Protein AF-A0A2H1WDY4-F1 (afdb_monomer_lite)

InterPro domains:
  IPR002229 Blood group Rhesus C/E/D polypeptide [PR00342] (24-37)
  IPR002229 Blood group Rhesus C/E/D polypeptide [PR00342] (47-65)
  IPR002229 Blood group Rhesus C/E/D polypeptide [PR00342] (84-100)
  IPR024041 Ammonium transporter AmtB-like domain [PF00909] (1-148)
  IPR029020 Ammonium/urea transporter [G3DSA:1.10.3430.10] (1-149)

Secondary structure (DSSP, 8-state):
-HHHHHHHHHSSSTTPPPHHHHHHHTTHHHHHHGGGTTS---HHHHHHHHHHHHHHHHHIIIIIHHHHHHTT---TT-HIIIIIHHHHHHHHHHHHHHHH--HHHHGGGHHHHTHHHHHH---HHHHHHHHHHHHHHHHHHHHHHHHH-

Organism: Spodoptera frugiperda (NCBI:txid7108)

Foldseek 3Di:
DLLQVVQCPQPPDHNDHDVLSVVQLQQQLVLLCVLPVPPPDDPVRSVVSSNVSSVQLNCCVRPVQVVCVVVVRHDPSSCCSRHVPSNLNNLLVNLVSLLPDDCVSQPPCCCVSPVCCVVVVDHSNNVSVVSVVVSVVVVCVCVVVVVVD

Sequence (149 aa):
VTTFVLSAMVSHKPGKLDMVHIQNSTLAGGVGVGAVANLFIGPGVAIAIGIGAGVISVLGYRFVTPLLEKIGIQDTCGVHNLHGAPGVYSGLLSALFAAIATVDTYGSEYSNIFSAGAADGRSSSMQAVYQLVALVTTLVLSFGTGFIS

pLDDT: mean 92.34, std 5.51, range [73.56, 98.06]

Radius of gyration: 17.77 Å; chains: 1; bounding box: 43×38×48 Å

Structure (mmCIF, N/CA/C/O backbone):
data_AF-A0A2H1WDY4-F1
#
_entry.id   AF-A0A2H1WDY4-F1
#
loop_
_atom_site.group_PDB
_atom_site.id
_atom_site.type_symbol
_atom_site.label_atom_id
_atom_site.label_alt_id
_atom_site.label_comp_id
_atom_site.label_asym_id
_atom_site.label_entity_id
_atom_site.label_seq_id
_atom_site.pdbx_PDB_ins_code
_atom_site.Cartn_x
_atom_site.Cartn_y
_atom_site.Cartn_z
_atom_site.occupancy
_atom_site.B_iso_or_equiv
_atom_site.auth_seq_id
_atom_site.auth_comp_id
_atom_site.auth_asym_id
_atom_site.auth_atom_id
_atom_site.pdbx_PDB_model_num
ATOM 1 N N . VAL A 1 1 ? 2.365 8.692 11.332 1.00 90.31 1 VAL A N 1
ATOM 2 C CA . VAL A 1 1 ? 1.643 9.956 11.638 1.00 90.31 1 VAL A CA 1
ATOM 3 C C . VAL A 1 1 ? 0.183 9.885 11.214 1.00 90.31 1 VAL A C 1
ATOM 5 O O . VAL A 1 1 ? -0.670 9.969 12.085 1.00 90.31 1 VAL A O 1
ATOM 8 N N . THR A 1 2 ? -0.114 9.650 9.931 1.00 94.88 2 THR A N 1
ATOM 9 C CA . THR A 1 2 ? -1.488 9.550 9.396 1.00 94.88 2 THR A CA 1
ATOM 10 C C . THR A 1 2 ? -2.400 8.656 10.226 1.00 94.88 2 THR A C 1
ATOM 12 O O . THR A 1 2 ? -3.469 9.086 10.643 1.00 94.88 2 THR A O 1
ATOM 15 N N . THR A 1 3 ? -1.928 7.458 10.568 1.00 96.19 3 THR A N 1
ATOM 16 C CA . THR A 1 3 ? -2.651 6.508 11.417 1.00 96.19 3 THR A CA 1
ATOM 17 C C . THR A 1 3 ? -3.058 7.085 12.770 1.00 96.19 3 THR A C 1
ATOM 19 O O . THR A 1 3 ? -4.175 6.862 13.217 1.00 96.19 3 THR A O 1
ATOM 22 N N . PHE A 1 4 ? -2.181 7.853 13.418 1.00 96.12 4 PHE A N 1
ATOM 23 C CA . PHE A 1 4 ? -2.460 8.453 14.725 1.00 96.12 4 PHE A CA 1
ATOM 24 C C . PHE A 1 4 ? -3.508 9.558 14.622 1.00 96.12 4 PHE A C 1
ATOM 26 O O . PHE A 1 4 ? -4.450 9.580 15.409 1.00 96.12 4 PHE A O 1
ATOM 33 N N . VAL A 1 5 ? -3.368 10.436 13.624 1.00 96.25 5 VAL A N 1
ATOM 34 C CA . VAL A 1 5 ? -4.319 11.528 13.378 1.00 96.25 5 VAL A CA 1
ATOM 35 C C . VAL A 1 5 ? -5.703 10.962 13.070 1.00 96.25 5 VAL A C 1
ATOM 37 O O . VAL A 1 5 ? -6.674 11.311 13.735 1.00 96.25 5 VAL A O 1
ATOM 40 N N . LEU A 1 6 ? -5.790 10.024 12.124 1.00 95.75 6 LEU A N 1
ATOM 41 C CA . LEU A 1 6 ? -7.063 9.409 11.759 1.00 95.75 6 LEU A CA 1
ATOM 42 C C . LEU A 1 6 ? -7.652 8.597 12.906 1.00 95.75 6 LEU A C 1
ATOM 44 O O . LEU A 1 6 ? -8.848 8.693 13.145 1.00 95.75 6 LEU A O 1
ATOM 48 N N . SER A 1 7 ? -6.833 7.858 13.659 1.00 95.44 7 SER A N 1
ATOM 49 C CA . SER A 1 7 ? -7.312 7.129 14.832 1.00 95.44 7 SER A CA 1
ATOM 50 C C . SER A 1 7 ? -7.957 8.074 15.849 1.00 95.44 7 SER A C 1
ATOM 52 O O . SER A 1 7 ? -9.069 7.806 16.285 1.00 95.44 7 SER A O 1
ATOM 54 N N . ALA A 1 8 ? -7.347 9.226 16.148 1.00 94.75 8 ALA A N 1
ATOM 55 C CA . ALA A 1 8 ? -7.950 10.224 17.037 1.00 94.75 8 ALA A CA 1
ATOM 56 C C . ALA A 1 8 ? -9.267 10.815 16.491 1.00 94.75 8 ALA A C 1
ATOM 58 O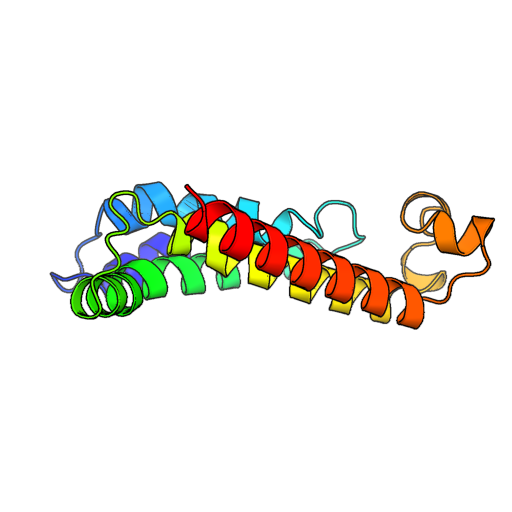 O . ALA A 1 8 ? -10.166 11.135 17.273 1.00 94.75 8 ALA A O 1
ATOM 59 N N . MET A 1 9 ? -9.380 10.963 15.166 1.00 94.19 9 MET A N 1
ATOM 60 C CA . MET A 1 9 ? -10.562 11.523 14.500 1.00 94.19 9 MET A CA 1
ATOM 61 C C . MET A 1 9 ? -11.728 10.535 14.400 1.00 94.19 9 MET A C 1
ATOM 63 O O . MET A 1 9 ? -12.877 10.943 14.547 1.00 94.19 9 MET A O 1
ATOM 67 N N . VAL A 1 10 ? -11.450 9.259 14.115 1.00 94.31 10 VAL A N 1
ATOM 68 C CA . VAL A 1 10 ? -12.479 8.268 13.758 1.00 94.31 10 VAL A CA 1
ATOM 69 C C . VAL A 1 10 ? -12.665 7.156 14.787 1.00 94.31 10 VAL A C 1
ATOM 71 O O . VAL A 1 10 ? -13.481 6.265 14.557 1.00 94.31 10 VAL A O 1
ATOM 74 N N . SER A 1 11 ? -11.939 7.160 15.908 1.00 90.88 11 SER A N 1
ATOM 75 C CA . SER A 1 11 ? -12.101 6.132 16.940 1.00 90.88 11 SER A CA 1
ATOM 76 C C . SER A 1 11 ? -13.509 6.113 17.542 1.00 90.88 11 SER A C 1
ATOM 78 O O . SER A 1 11 ? -14.290 7.062 17.459 1.00 90.88 11 SER A O 1
ATOM 80 N N . HIS A 1 12 ? -13.830 5.008 18.219 1.00 86.94 12 HIS A N 1
ATOM 81 C CA . HIS A 1 12 ? -15.087 4.863 18.959 1.00 86.94 12 HIS A CA 1
ATOM 82 C C . HIS A 1 12 ? -15.271 5.917 20.063 1.00 86.94 12 HIS A C 1
ATOM 84 O O . HIS A 1 12 ? -16.401 6.181 20.469 1.00 86.94 12 HIS A O 1
ATOM 90 N N . LYS A 1 13 ? -14.177 6.497 20.571 1.00 86.69 13 LYS A N 1
ATOM 91 C CA . LYS A 1 13 ? -14.182 7.516 21.624 1.00 86.69 13 LYS A CA 1
ATOM 92 C C . LYS A 1 13 ? -13.481 8.766 21.086 1.00 86.69 13 LYS A C 1
ATOM 94 O O . LYS A 1 13 ? -12.252 8.766 21.070 1.00 86.69 13 LYS A O 1
ATOM 99 N N . PRO A 1 14 ? -14.226 9.814 20.686 1.00 82.00 14 PRO A N 1
ATOM 100 C CA . PRO A 1 14 ? -13.660 10.996 20.041 1.00 82.00 14 PRO A CA 1
ATOM 101 C C . PRO A 1 14 ? -12.427 11.538 20.773 1.00 82.00 14 PRO A C 1
ATOM 103 O O . PRO A 1 14 ? -12.438 11.683 21.998 1.00 82.00 14 PRO A O 1
ATOM 106 N N . GLY A 1 15 ? -11.352 11.800 20.028 1.00 84.62 15 GLY A N 1
ATOM 107 C CA . GLY A 1 15 ? -10.098 12.325 20.571 1.00 84.62 15 GLY A CA 1
ATOM 108 C C . GLY A 1 15 ? -9.215 11.297 21.288 1.00 84.62 15 GLY A C 1
ATOM 109 O O . GLY A 1 15 ? -8.124 11.652 21.731 1.00 84.62 15 GLY A O 1
ATOM 110 N N . LYS A 1 16 ? -9.632 10.027 21.395 1.00 92.19 16 LYS A N 1
ATOM 111 C CA . LYS A 1 16 ? -8.782 8.939 21.903 1.00 92.19 16 LYS A CA 1
ATOM 112 C C . LYS A 1 16 ? -8.204 8.121 20.760 1.00 92.19 16 LYS A C 1
ATOM 114 O O . LYS A 1 16 ? -8.859 7.904 19.745 1.00 92.19 16 LYS A O 1
ATOM 119 N N . LEU A 1 17 ? -6.988 7.629 20.957 1.00 94.19 17 LEU A N 1
ATOM 120 C CA . LEU A 1 17 ? -6.363 6.693 20.032 1.00 94.19 17 LEU A CA 1
ATOM 121 C C . LEU A 1 17 ? -6.918 5.287 20.260 1.00 94.19 17 LEU A C 1
ATOM 123 O O . LEU A 1 17 ? -6.994 4.817 21.395 1.00 94.19 17 LEU A O 1
ATOM 127 N N . ASP A 1 18 ? -7.274 4.621 19.170 1.00 94.38 18 ASP A N 1
ATOM 128 C CA . ASP A 1 18 ? -7.567 3.193 19.144 1.00 94.38 18 ASP A CA 1
ATOM 129 C C . ASP A 1 18 ? -6.279 2.403 18.888 1.00 94.38 18 ASP A C 1
ATOM 131 O O . ASP A 1 18 ? -5.603 2.609 17.873 1.00 94.38 18 ASP A O 1
ATOM 135 N N . MET A 1 19 ? -5.931 1.501 19.807 1.00 95.06 19 MET A N 1
ATOM 136 C CA . MET A 1 19 ? -4.699 0.720 19.715 1.00 95.06 19 MET A CA 1
ATOM 137 C C . MET A 1 19 ? -4.711 -0.280 18.559 1.00 95.06 19 MET A C 1
ATOM 139 O O . MET A 1 19 ? -3.639 -0.568 18.034 1.00 95.06 19 MET A O 1
ATOM 143 N N . VAL A 1 20 ? -5.878 -0.742 18.097 1.00 93.69 20 VAL A N 1
ATOM 144 C CA . VAL A 1 20 ? -5.967 -1.606 16.909 1.00 93.69 20 VAL A CA 1
ATOM 145 C C . VAL A 1 20 ? -5.524 -0.833 15.670 1.00 93.69 20 VAL A C 1
ATOM 147 O O . VAL A 1 20 ? -4.741 -1.342 14.865 1.00 93.69 20 VAL A O 1
ATOM 150 N N . HIS A 1 21 ? -5.939 0.433 15.550 1.00 94.69 21 HIS A N 1
ATOM 151 C CA . HIS A 1 21 ? -5.468 1.304 14.476 1.00 94.69 21 HIS A CA 1
ATOM 152 C C . HIS A 1 21 ? -3.959 1.535 14.583 1.00 94.69 21 HIS A C 1
ATOM 154 O O . HIS A 1 21 ? -3.255 1.401 13.586 1.00 94.69 21 HIS A O 1
ATOM 160 N N . ILE A 1 22 ? -3.448 1.866 15.775 1.00 96.00 22 ILE A N 1
ATOM 161 C CA . ILE A 1 22 ? -2.026 2.193 15.951 1.00 96.00 22 ILE A CA 1
ATOM 162 C C . ILE A 1 22 ? -1.123 0.987 15.681 1.00 96.00 22 ILE A C 1
ATOM 164 O O . ILE A 1 22 ? -0.128 1.133 14.977 1.00 96.00 22 ILE A O 1
ATOM 168 N N . GLN A 1 23 ? -1.451 -0.190 16.211 1.00 95.31 23 GLN A N 1
ATOM 169 C CA . GLN A 1 23 ? -0.591 -1.370 16.089 1.00 95.31 23 GLN A CA 1
ATOM 170 C C . GLN A 1 23 ? -0.559 -1.914 14.661 1.00 95.31 23 GLN A C 1
ATOM 172 O O . GLN A 1 23 ? 0.502 -2.300 14.183 1.00 95.31 23 GLN A O 1
ATOM 177 N N . ASN A 1 24 ? -1.696 -1.888 13.962 1.00 94.75 24 ASN A N 1
ATOM 178 C CA . ASN A 1 24 ? -1.791 -2.482 12.633 1.00 94.75 24 ASN A CA 1
ATOM 179 C C . ASN A 1 24 ? -1.601 -1.444 11.529 1.00 94.75 24 ASN A C 1
ATOM 181 O O . ASN A 1 24 ? -0.708 -1.553 10.696 1.00 94.75 24 ASN A O 1
ATOM 185 N N . SER A 1 25 ? -2.386 -0.367 11.534 1.00 96.06 25 SER A N 1
ATOM 186 C CA . SER A 1 25 ? -2.429 0.563 10.397 1.00 96.06 25 SER A CA 1
ATOM 187 C C . SER A 1 25 ? -1.173 1.429 10.262 1.00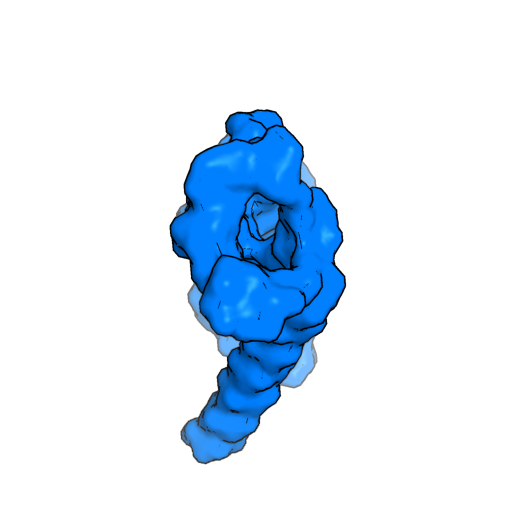 96.06 25 SER A C 1
ATOM 189 O O . SER A 1 25 ? -1.037 2.155 9.282 1.00 96.06 25 SER A O 1
ATOM 191 N N . THR A 1 26 ? -0.251 1.403 11.229 1.00 96.19 26 THR A N 1
ATOM 192 C CA . THR A 1 26 ? 1.080 2.011 11.065 1.00 96.19 26 THR A CA 1
ATOM 193 C C . THR A 1 26 ? 1.977 1.194 10.134 1.00 96.19 26 THR A C 1
ATOM 195 O O . THR A 1 26 ? 2.829 1.775 9.466 1.00 96.19 26 THR A O 1
ATOM 198 N N . LEU A 1 27 ? 1.744 -0.117 10.027 1.00 95.56 27 LEU A N 1
ATOM 199 C CA . LEU A 1 27 ? 2.483 -1.039 9.161 1.00 95.56 27 LEU A CA 1
ATOM 200 C C . LEU A 1 27 ? 1.951 -1.044 7.717 1.00 95.56 27 LEU A C 1
ATOM 202 O O . LEU A 1 27 ? 2.693 -1.361 6.787 1.00 95.56 27 LEU A O 1
ATOM 206 N N . ALA A 1 28 ? 0.699 -0.620 7.506 1.00 96.06 28 ALA A N 1
ATOM 207 C CA . ALA A 1 28 ? 0.057 -0.567 6.189 1.00 96.06 28 ALA A CA 1
ATOM 208 C C . ALA A 1 28 ? 0.835 0.276 5.163 1.00 96.06 28 ALA A C 1
ATOM 210 O O . ALA A 1 28 ? 0.799 -0.023 3.973 1.00 96.06 28 ALA A O 1
ATOM 211 N N . GLY A 1 29 ? 1.586 1.293 5.605 1.00 94.88 29 GLY A N 1
ATOM 212 C CA . GLY A 1 29 ? 2.460 2.069 4.721 1.00 94.88 29 GLY A CA 1
ATOM 213 C C . GLY A 1 29 ? 3.527 1.211 4.034 1.00 94.88 29 GLY A C 1
ATOM 214 O O . GLY A 1 29 ? 3.763 1.383 2.842 1.00 94.88 29 GLY A O 1
ATOM 215 N N . GLY A 1 30 ? 4.108 0.246 4.758 1.00 94.88 30 GLY A N 1
ATOM 216 C CA . GLY A 1 30 ? 5.068 -0.717 4.211 1.00 94.88 30 GLY A CA 1
ATOM 217 C C . GLY A 1 30 ? 4.431 -1.650 3.180 1.00 94.88 30 GLY A C 1
ATOM 218 O O . GLY A 1 30 ? 5.002 -1.873 2.116 1.00 94.88 30 GLY A O 1
ATOM 219 N N . VAL A 1 31 ? 3.209 -2.120 3.450 1.00 96.62 31 VAL A N 1
ATOM 220 C CA . VAL A 1 31 ? 2.428 -2.915 2.486 1.00 96.62 31 VAL A CA 1
ATOM 221 C C . VAL A 1 31 ? 2.117 -2.090 1.231 1.00 96.62 31 VAL A C 1
ATOM 223 O O . VAL A 1 31 ? 2.303 -2.569 0.117 1.00 96.62 31 VAL A O 1
ATOM 226 N N . GLY A 1 32 ? 1.721 -0.825 1.402 1.00 95.31 32 GLY A N 1
ATOM 227 C CA . GLY A 1 32 ? 1.391 0.087 0.307 1.00 95.31 32 GLY A CA 1
ATOM 228 C C . GLY A 1 32 ? 2.556 0.366 -0.645 1.00 95.31 32 GLY A C 1
ATOM 229 O O . GLY A 1 32 ? 2.344 0.461 -1.853 1.00 95.31 32 GLY A O 1
ATOM 230 N N . VAL A 1 33 ? 3.792 0.446 -0.144 1.00 95.12 33 VAL A N 1
ATOM 231 C CA . VAL A 1 33 ? 4.981 0.632 -0.998 1.00 95.12 33 VAL A CA 1
ATOM 232 C C . VAL A 1 33 ? 5.559 -0.680 -1.536 1.00 95.12 33 VAL A C 1
ATOM 234 O O . VAL A 1 33 ? 6.423 -0.635 -2.404 1.00 95.12 33 VAL A O 1
ATOM 237 N N . GLY A 1 34 ? 5.090 -1.843 -1.076 1.00 94.44 34 GLY A N 1
ATOM 238 C CA . GLY A 1 34 ? 5.719 -3.139 -1.353 1.00 94.44 34 GLY A CA 1
ATOM 239 C C . GLY A 1 34 ? 5.939 -3.439 -2.840 1.00 94.44 34 GLY A C 1
ATOM 240 O O . GLY A 1 34 ? 7.056 -3.759 -3.239 1.00 94.44 34 GLY A O 1
ATOM 241 N N . ALA A 1 35 ? 4.913 -3.270 -3.682 1.00 93.19 35 ALA A N 1
ATOM 242 C CA . ALA A 1 35 ? 4.997 -3.569 -5.117 1.00 93.19 35 ALA A CA 1
ATOM 243 C C . ALA A 1 35 ? 5.701 -2.478 -5.949 1.00 93.19 35 ALA A C 1
ATOM 245 O O . ALA A 1 35 ? 5.920 -2.656 -7.149 1.00 93.19 35 ALA A O 1
ATOM 246 N N . VAL A 1 36 ? 6.023 -1.339 -5.330 1.00 92.25 36 VAL A N 1
ATOM 247 C CA . VAL A 1 36 ? 6.605 -0.160 -5.990 1.00 92.25 36 VAL A CA 1
ATOM 248 C C . VAL A 1 36 ? 7.947 0.257 -5.388 1.00 92.25 36 VAL A C 1
ATOM 250 O O . VAL A 1 36 ? 8.549 1.211 -5.860 1.00 92.25 36 VAL A O 1
ATOM 253 N N . ALA A 1 37 ? 8.440 -0.453 -4.371 1.00 89.25 37 ALA A N 1
ATOM 254 C CA . ALA A 1 37 ? 9.643 -0.082 -3.628 1.00 89.25 37 ALA A CA 1
ATOM 255 C C . ALA A 1 37 ? 10.913 -0.077 -4.493 1.00 89.25 37 ALA A C 1
ATOM 257 O O . ALA A 1 37 ? 11.824 0.698 -4.227 1.00 89.25 37 ALA A O 1
ATOM 258 N N . ASN A 1 38 ? 10.960 -0.928 -5.524 1.00 84.50 38 ASN A N 1
ATOM 259 C CA . ASN A 1 38 ? 12.064 -0.983 -6.487 1.00 84.50 38 ASN A CA 1
ATOM 260 C C . ASN A 1 38 ? 11.807 -0.136 -7.748 1.00 84.50 38 ASN A C 1
ATOM 262 O O . ASN A 1 38 ? 12.613 -0.135 -8.672 1.00 84.50 38 ASN A O 1
ATOM 266 N N . LEU A 1 39 ? 10.661 0.546 -7.825 1.00 85.31 39 LEU A N 1
ATOM 267 C CA . LEU A 1 39 ? 10.388 1.506 -8.889 1.00 85.31 39 LEU A CA 1
ATOM 268 C C . LEU A 1 39 ? 10.993 2.851 -8.491 1.00 85.31 39 LEU A C 1
ATOM 270 O O . LEU A 1 39 ? 11.077 3.173 -7.305 1.00 85.31 39 LEU A O 1
ATOM 274 N N . PHE A 1 40 ? 11.413 3.647 -9.473 1.00 80.38 40 PHE A N 1
ATOM 275 C CA . PHE A 1 40 ? 12.036 4.943 -9.220 1.00 80.38 40 PHE A CA 1
ATOM 276 C C . PHE A 1 40 ? 10.969 5.959 -8.783 1.00 80.38 40 PHE A C 1
ATOM 278 O O . PHE A 1 40 ? 10.481 6.773 -9.567 1.00 80.38 40 PHE A O 1
ATOM 285 N N . ILE A 1 41 ? 10.550 5.863 -7.521 1.00 83.44 41 ILE A N 1
ATOM 286 C CA . ILE A 1 41 ? 9.569 6.746 -6.897 1.00 83.44 41 ILE A CA 1
ATOM 287 C C . ILE A 1 41 ? 10.296 7.796 -6.058 1.00 83.44 41 ILE A C 1
ATOM 289 O O . ILE A 1 41 ? 11.136 7.489 -5.213 1.00 83.44 41 ILE A O 1
ATOM 293 N N . GLY A 1 42 ? 9.974 9.069 -6.282 1.00 87.19 42 GLY A N 1
ATOM 294 C CA . GLY A 1 42 ? 10.533 10.149 -5.475 1.00 87.19 42 GLY A CA 1
ATOM 295 C C . GLY A 1 42 ? 10.088 10.046 -4.004 1.00 87.19 42 GLY A C 1
ATOM 296 O O . GLY A 1 42 ? 8.989 9.549 -3.732 1.00 87.19 42 GLY A O 1
ATOM 297 N N . PRO A 1 43 ? 10.861 10.586 -3.040 1.00 90.31 43 PRO A N 1
ATOM 298 C CA . PRO A 1 43 ? 10.516 10.531 -1.615 1.00 90.31 43 PRO A CA 1
ATOM 299 C C . PRO A 1 43 ? 9.116 11.077 -1.296 1.00 90.31 43 PRO A C 1
ATOM 301 O O . PRO A 1 43 ? 8.399 10.515 -0.472 1.00 90.31 43 PRO A O 1
ATOM 304 N N . GLY A 1 44 ? 8.689 12.139 -1.989 1.00 93.00 44 GLY A N 1
ATOM 305 C CA . GLY A 1 44 ? 7.346 12.706 -1.830 1.00 93.00 44 GLY A CA 1
ATOM 306 C C . GLY A 1 44 ? 6.228 11.745 -2.250 1.00 93.00 44 GLY A C 1
ATOM 307 O O . GLY A 1 44 ? 5.207 11.656 -1.571 1.00 93.00 44 GLY A O 1
ATOM 308 N N . VAL A 1 45 ? 6.442 10.974 -3.320 1.00 92.94 45 VAL A N 1
ATOM 309 C CA . VAL A 1 45 ? 5.489 9.957 -3.787 1.00 92.94 45 VAL A CA 1
ATOM 310 C C . VAL A 1 45 ? 5.431 8.796 -2.797 1.00 92.94 45 VAL A C 1
ATOM 312 O O . VAL A 1 45 ? 4.340 8.386 -2.414 1.00 92.94 45 VAL A O 1
ATOM 315 N N . ALA A 1 46 ? 6.578 8.320 -2.303 1.00 94.50 46 ALA A N 1
ATOM 316 C CA . ALA A 1 46 ? 6.623 7.271 -1.283 1.00 94.50 46 ALA A CA 1
ATOM 317 C C . ALA A 1 46 ? 5.861 7.672 -0.003 1.00 94.50 46 ALA A C 1
ATOM 319 O O . ALA A 1 46 ? 5.080 6.883 0.534 1.00 94.50 46 ALA A O 1
ATOM 320 N N . ILE A 1 47 ? 6.016 8.925 0.446 1.00 96.06 47 ILE A N 1
ATOM 321 C CA . ILE A 1 47 ? 5.249 9.476 1.573 1.00 96.06 47 ILE A CA 1
ATOM 322 C C . ILE A 1 47 ? 3.749 9.491 1.254 1.00 96.06 47 ILE A C 1
ATOM 324 O O . ILE A 1 47 ? 2.954 9.042 2.078 1.00 96.06 47 ILE A O 1
ATOM 328 N N . ALA A 1 48 ? 3.349 9.963 0.069 1.00 96.62 48 ALA A N 1
ATOM 329 C CA . ALA A 1 48 ? 1.943 10.014 -0.333 1.00 96.62 48 ALA A CA 1
ATOM 330 C C . ALA A 1 48 ? 1.290 8.620 -0.362 1.00 96.62 48 ALA A C 1
ATOM 332 O O . ALA A 1 48 ? 0.176 8.455 0.135 1.00 96.62 48 ALA A O 1
ATOM 333 N N . ILE A 1 49 ? 2.007 7.608 -0.860 1.00 97.00 49 ILE A N 1
ATOM 334 C CA . ILE A 1 49 ? 1.560 6.208 -0.870 1.00 97.00 49 ILE A CA 1
ATOM 335 C C . ILE A 1 49 ? 1.381 5.692 0.559 1.00 97.00 49 ILE A C 1
ATOM 337 O O . ILE A 1 49 ? 0.343 5.116 0.885 1.00 97.00 49 ILE A O 1
ATOM 341 N N . GLY A 1 50 ? 2.352 5.947 1.440 1.00 96.75 50 GLY A N 1
ATOM 342 C CA . GLY A 1 50 ? 2.260 5.561 2.849 1.00 96.75 50 GLY A CA 1
ATOM 343 C C . GLY A 1 50 ? 1.091 6.233 3.580 1.00 96.75 50 GLY A C 1
ATOM 344 O O . GLY A 1 50 ? 0.400 5.587 4.369 1.00 96.75 50 GLY A O 1
ATOM 345 N N . ILE A 1 51 ? 0.825 7.513 3.290 1.00 97.88 51 ILE A N 1
ATOM 346 C CA . ILE A 1 51 ? -0.346 8.238 3.802 1.00 97.88 51 ILE A CA 1
ATOM 347 C C . ILE A 1 51 ? -1.633 7.570 3.304 1.00 97.88 51 ILE A C 1
ATOM 349 O O . ILE A 1 51 ? -2.496 7.258 4.124 1.00 97.88 51 ILE A O 1
ATOM 353 N N . GLY A 1 52 ? -1.749 7.315 1.998 1.00 97.62 52 GLY A N 1
ATOM 354 C CA . GLY A 1 52 ? -2.920 6.675 1.393 1.00 97.62 52 GLY A CA 1
ATOM 355 C C . GLY A 1 52 ? -3.200 5.289 1.977 1.00 97.62 52 GLY A C 1
ATOM 356 O O . GLY A 1 52 ? -4.318 5.018 2.413 1.00 97.62 52 GLY A O 1
ATOM 357 N N . ALA A 1 53 ? -2.175 4.445 2.091 1.00 97.75 53 ALA A N 1
ATOM 358 C CA . ALA A 1 53 ? -2.297 3.115 2.683 1.00 97.75 53 ALA A CA 1
ATOM 359 C C . ALA A 1 53 ? -2.711 3.165 4.167 1.00 97.75 53 ALA A C 1
ATOM 361 O O . ALA A 1 53 ? -3.565 2.391 4.601 1.00 97.75 53 ALA A O 1
ATOM 362 N N . GLY A 1 54 ? -2.171 4.115 4.941 1.00 97.31 54 GLY A N 1
ATOM 363 C CA . GLY A 1 54 ? -2.583 4.344 6.327 1.00 97.31 54 GLY A CA 1
ATOM 364 C C . GLY A 1 54 ? -4.045 4.791 6.455 1.00 97.31 54 GLY A C 1
ATOM 365 O O . GLY A 1 54 ? -4.741 4.332 7.360 1.00 97.31 54 GLY A O 1
ATOM 366 N N . VAL A 1 55 ? -4.532 5.640 5.538 1.00 97.94 55 VAL A N 1
ATOM 367 C CA . VAL A 1 55 ? -5.951 6.040 5.466 1.00 97.94 55 VAL A CA 1
ATOM 368 C C . VAL A 1 55 ? -6.834 4.827 5.196 1.00 97.94 55 VAL A C 1
ATOM 370 O O . VAL A 1 55 ? -7.768 4.578 5.957 1.00 97.94 55 VAL A O 1
ATOM 373 N N . ILE A 1 56 ? -6.514 4.061 4.147 1.00 98.00 56 ILE A N 1
ATOM 374 C CA . ILE A 1 56 ? -7.262 2.861 3.748 1.00 98.00 56 ILE A CA 1
ATOM 375 C C . ILE A 1 56 ? -7.366 1.889 4.925 1.00 98.00 56 ILE A C 1
ATOM 377 O O . ILE A 1 56 ? -8.464 1.454 5.260 1.00 98.00 56 ILE A O 1
ATOM 381 N N . SER A 1 57 ? -6.248 1.615 5.601 1.00 97.81 57 SER A N 1
ATOM 382 C CA . SER A 1 57 ? -6.215 0.681 6.725 1.00 97.81 57 SER A CA 1
ATOM 383 C C . SER A 1 57 ? -7.054 1.165 7.916 1.00 97.81 57 SER A C 1
ATOM 385 O O . SER A 1 57 ? -7.890 0.412 8.408 1.00 97.81 57 SER A O 1
ATOM 387 N N . VAL A 1 58 ? -6.907 2.423 8.366 1.00 97.62 58 VAL A N 1
ATOM 388 C CA . VAL A 1 58 ? -7.678 2.937 9.522 1.00 97.62 58 VAL A CA 1
ATOM 389 C C . VAL A 1 58 ? -9.179 2.970 9.235 1.00 97.62 58 VAL A C 1
ATOM 391 O O . VAL A 1 58 ? -9.978 2.551 10.073 1.00 97.62 58 VAL A O 1
ATOM 394 N N . LEU A 1 59 ? -9.577 3.452 8.053 1.00 97.19 59 LEU A N 1
ATOM 395 C CA . LEU A 1 59 ? -10.986 3.457 7.658 1.00 97.19 59 LEU A CA 1
ATOM 396 C C . LEU A 1 59 ? -11.523 2.031 7.498 1.00 97.19 59 LEU A C 1
ATOM 398 O O . LEU A 1 59 ? -12.671 1.774 7.857 1.00 97.19 59 LEU A O 1
ATOM 402 N N . GLY A 1 60 ? -10.684 1.105 7.033 1.00 96.69 60 GLY A N 1
ATOM 403 C CA . GLY A 1 60 ? -10.979 -0.320 6.976 1.00 96.69 60 GLY A CA 1
ATOM 404 C C . GLY A 1 60 ? -11.350 -0.887 8.345 1.00 96.69 60 GLY A C 1
ATOM 405 O O . GLY A 1 60 ? -12.451 -1.404 8.524 1.00 96.69 60 GLY A O 1
ATOM 406 N N . TYR A 1 61 ? -10.489 -0.693 9.347 1.00 96.19 61 TYR A N 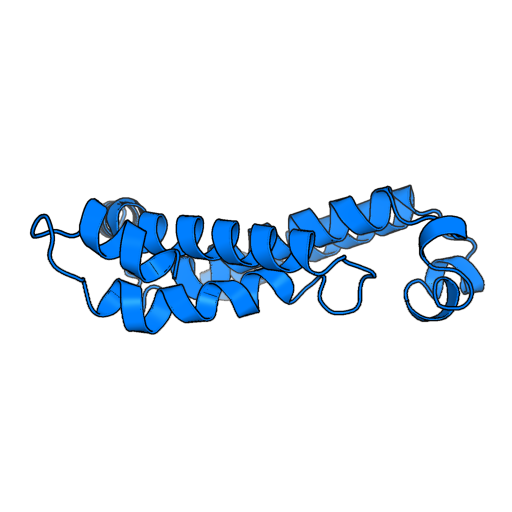1
ATOM 407 C CA . TYR A 1 61 ? -10.768 -1.143 10.716 1.00 96.19 61 TYR A CA 1
ATOM 408 C C . TYR A 1 61 ? -12.036 -0.511 11.295 1.00 96.19 61 TYR A C 1
ATOM 410 O O . TYR A 1 61 ? -12.835 -1.191 11.936 1.00 96.19 61 TYR A O 1
ATOM 418 N N . ARG A 1 62 ? -12.251 0.785 11.049 1.00 95.12 62 ARG A N 1
ATOM 419 C CA . ARG A 1 62 ? -13.390 1.510 11.616 1.00 95.12 62 ARG A CA 1
ATOM 420 C C . ARG A 1 62 ? -14.729 1.167 10.958 1.00 95.12 62 ARG A C 1
ATOM 422 O O . ARG A 1 62 ? -15.743 1.119 11.653 1.00 95.12 62 ARG A O 1
ATOM 429 N N . PHE A 1 63 ? -14.758 1.004 9.637 1.00 95.38 63 PHE A N 1
ATOM 430 C CA . PHE A 1 63 ? -16.004 0.947 8.863 1.00 95.38 63 PHE A CA 1
ATOM 431 C C . PHE A 1 63 ? -16.186 -0.352 8.077 1.00 95.38 63 PHE A C 1
ATOM 433 O O . PHE A 1 63 ? -17.316 -0.824 7.962 1.00 95.38 63 PHE A O 1
ATOM 440 N N . VAL A 1 64 ? -15.106 -0.941 7.559 1.00 95.62 64 VAL A N 1
ATOM 441 C CA . VAL A 1 64 ? -15.177 -2.154 6.731 1.00 95.62 64 VAL A CA 1
ATOM 442 C C . VAL A 1 64 ? -15.265 -3.403 7.601 1.00 95.62 64 VAL A C 1
ATOM 444 O O . VAL A 1 64 ? -16.142 -4.224 7.353 1.00 95.62 64 VAL A O 1
ATOM 447 N N . THR A 1 65 ? -14.460 -3.528 8.662 1.00 95.56 65 THR A N 1
ATOM 448 C CA . THR A 1 65 ? -14.534 -4.689 9.572 1.00 95.56 65 THR A CA 1
ATOM 449 C C . THR A 1 65 ? -15.945 -4.912 10.128 1.00 95.56 65 THR A C 1
ATOM 451 O O . THR A 1 65 ? -16.466 -6.011 9.948 1.00 95.56 65 THR A O 1
ATOM 454 N N . PRO A 1 66 ? -16.650 -3.899 10.674 1.00 94.69 66 PRO A N 1
ATOM 455 C CA . PRO A 1 66 ? -18.012 -4.109 11.168 1.00 94.69 66 PRO A CA 1
ATOM 456 C C . PRO A 1 66 ? -19.023 -4.451 10.064 1.00 94.69 66 PRO A C 1
ATOM 458 O O . PRO A 1 66 ? -20.079 -5.015 10.345 1.00 94.69 66 PRO A O 1
ATOM 461 N N . LEU A 1 67 ? -18.757 -4.070 8.809 1.00 95.56 67 LEU A N 1
ATOM 462 C CA . LEU A 1 67 ? -19.598 -4.442 7.671 1.00 95.56 67 LEU A CA 1
ATOM 463 C C . LEU A 1 67 ? -19.365 -5.903 7.267 1.00 95.56 67 LEU A C 1
ATOM 465 O O . LEU A 1 67 ? -20.336 -6.618 7.036 1.00 95.56 67 LEU A O 1
ATOM 469 N N . LEU A 1 68 ? -18.103 -6.340 7.227 1.00 94.25 68 LEU A N 1
ATOM 470 C CA . LEU A 1 68 ? -17.719 -7.729 6.968 1.00 94.25 68 LEU A CA 1
ATOM 471 C C . LEU A 1 68 ? -18.313 -8.671 8.023 1.00 94.25 68 LEU A C 1
ATOM 473 O O . LEU A 1 68 ? -18.931 -9.676 7.677 1.00 94.25 68 LEU A O 1
ATOM 477 N N . GLU A 1 69 ? -18.247 -8.288 9.298 1.00 95.50 69 GLU A N 1
ATOM 478 C CA . GLU A 1 69 ? -18.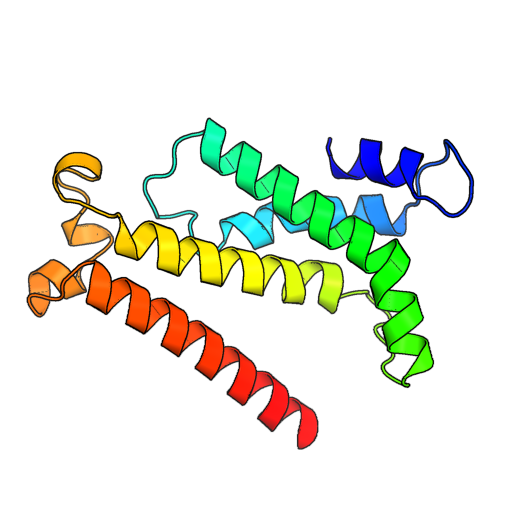832 -9.065 10.396 1.00 95.50 69 GLU A CA 1
ATOM 479 C C . GLU A 1 69 ? -20.352 -9.235 10.244 1.00 95.50 69 GLU A C 1
ATOM 481 O O . GLU A 1 69 ? -20.883 -10.317 10.492 1.00 95.50 69 GLU A O 1
ATOM 486 N N . LYS A 1 70 ? -21.064 -8.201 9.770 1.00 96.25 70 LYS A N 1
ATOM 487 C CA . LYS A 1 70 ? -22.519 -8.263 9.528 1.00 96.25 70 LYS A CA 1
ATOM 488 C C . LYS A 1 70 ? -22.912 -9.222 8.409 1.00 96.25 70 LYS A C 1
ATOM 490 O O . LYS A 1 70 ? -24.027 -9.734 8.434 1.00 96.25 70 LYS A O 1
ATOM 495 N N . ILE A 1 71 ? -22.029 -9.450 7.438 1.00 95.94 71 ILE A N 1
ATOM 496 C CA . ILE A 1 71 ? -22.247 -10.415 6.350 1.00 95.94 71 ILE A CA 1
ATOM 497 C C . ILE A 1 71 ? -21.634 -11.790 6.655 1.00 95.94 71 ILE A C 1
ATOM 499 O O . ILE A 1 71 ? -21.587 -12.646 5.778 1.00 95.94 71 ILE A O 1
ATOM 503 N N . GLY A 1 72 ? -21.188 -12.016 7.897 1.00 93.62 72 GLY A N 1
ATOM 504 C CA . GLY A 1 72 ? -20.668 -13.302 8.362 1.00 93.62 72 GLY A CA 1
ATOM 505 C C . GLY A 1 72 ? -19.183 -13.542 8.078 1.00 93.62 72 GLY A C 1
ATOM 506 O O . GLY A 1 72 ? -18.705 -14.650 8.303 1.00 93.62 72 GLY A O 1
ATOM 507 N N . ILE A 1 73 ? -18.438 -12.534 7.617 1.00 93.38 73 ILE A N 1
ATOM 508 C CA . ILE A 1 73 ? -16.990 -12.628 7.396 1.00 93.38 73 ILE A CA 1
ATOM 509 C C . ILE A 1 73 ? -16.273 -12.115 8.646 1.00 93.38 73 ILE A C 1
ATOM 511 O O . ILE A 1 73 ? -16.217 -10.911 8.895 1.00 93.38 73 ILE A O 1
ATOM 515 N N . GLN A 1 74 ? -15.720 -13.033 9.441 1.00 94.19 74 GLN A N 1
ATOM 516 C CA . GLN A 1 74 ? -14.966 -12.687 10.646 1.00 94.19 74 GLN A CA 1
ATOM 517 C C . GLN A 1 74 ? -13.478 -12.517 10.335 1.00 94.19 74 GLN A C 1
ATOM 519 O O . GLN A 1 74 ? -12.781 -13.484 10.035 1.00 94.19 74 GLN A O 1
ATOM 524 N N . ASP A 1 75 ? -12.987 -11.283 10.443 1.00 92.88 75 ASP A N 1
ATOM 525 C CA . ASP A 1 75 ? -11.571 -10.945 10.287 1.00 92.88 75 ASP A CA 1
ATOM 526 C C . ASP A 1 75 ? -10.962 -10.542 11.639 1.00 92.88 75 ASP A C 1
ATOM 528 O O . ASP A 1 75 ? -10.779 -9.361 11.939 1.00 92.88 75 ASP A O 1
ATOM 532 N N . THR A 1 76 ? -10.661 -11.542 12.474 1.00 88.94 76 THR A N 1
ATOM 533 C CA . THR A 1 76 ? -10.213 -11.374 13.871 1.00 88.94 76 THR A CA 1
ATOM 534 C C . THR A 1 76 ? -8.978 -10.483 14.019 1.00 88.94 76 THR A C 1
ATOM 536 O O . THR A 1 76 ? -8.875 -9.720 14.978 1.00 88.94 76 THR A O 1
ATOM 539 N N . CYS A 1 77 ? -8.034 -10.571 13.079 1.00 89.06 77 CYS A N 1
ATOM 540 C CA . CYS A 1 77 ? -6.797 -9.785 13.102 1.00 89.06 77 CYS A CA 1
ATOM 541 C C . CYS A 1 77 ? -6.882 -8.520 12.223 1.00 89.06 77 CYS A C 1
ATOM 543 O O . CYS A 1 77 ? -5.966 -7.694 12.225 1.00 89.06 77 CYS A O 1
ATOM 545 N N . GLY A 1 78 ? -7.967 -8.342 11.464 1.00 91.62 78 GLY A N 1
ATOM 546 C CA . GLY A 1 78 ? -8.102 -7.269 10.483 1.00 91.62 78 GLY A CA 1
ATOM 547 C C . GLY A 1 78 ? -7.099 -7.378 9.334 1.00 91.62 78 GLY A C 1
ATOM 548 O O . GLY A 1 78 ? -6.635 -6.350 8.830 1.00 91.62 78 GLY A O 1
ATOM 549 N N . VAL A 1 79 ? -6.715 -8.599 8.936 1.00 94.88 79 VAL A N 1
ATOM 550 C CA . VAL A 1 79 ? -5.716 -8.810 7.875 1.00 94.88 79 VAL A CA 1
ATOM 551 C C . VAL A 1 79 ? -6.180 -8.244 6.537 1.00 94.88 79 VAL A C 1
ATOM 553 O O . VAL A 1 79 ? -5.346 -7.841 5.725 1.00 94.88 79 VAL A O 1
ATOM 556 N N . HIS A 1 80 ? -7.491 -8.129 6.315 1.00 95.75 80 HIS A N 1
ATOM 557 C CA . HIS A 1 80 ? -8.036 -7.440 5.154 1.00 95.75 80 HIS A CA 1
ATOM 558 C C . HIS A 1 80 ? -7.593 -5.972 5.116 1.00 95.75 80 HIS A C 1
ATOM 560 O O . HIS A 1 80 ? -7.142 -5.488 4.079 1.00 95.75 80 HIS A O 1
ATOM 566 N N . ASN A 1 81 ? -7.664 -5.275 6.250 1.00 96.69 81 ASN A N 1
ATOM 567 C CA . ASN A 1 81 ? -7.363 -3.845 6.328 1.00 96.69 81 ASN A CA 1
ATOM 568 C C . ASN A 1 81 ? -5.863 -3.562 6.337 1.00 96.69 81 ASN A C 1
ATOM 570 O O . ASN A 1 81 ? -5.442 -2.522 5.838 1.00 96.69 81 ASN A O 1
ATOM 574 N N . LEU A 1 82 ? -5.067 -4.478 6.894 1.00 94.81 82 LEU A N 1
ATOM 575 C CA . LEU A 1 82 ? -3.617 -4.329 6.969 1.00 94.81 82 LEU A CA 1
ATOM 576 C C . LEU A 1 82 ? -2.900 -4.811 5.700 1.00 94.81 82 LEU A C 1
ATOM 578 O O . LEU A 1 82 ? -2.001 -4.137 5.200 1.00 94.81 82 LEU A O 1
ATOM 582 N N . HIS A 1 83 ? -3.283 -5.976 5.180 1.00 96.38 83 HIS A N 1
ATOM 583 C CA . HIS A 1 83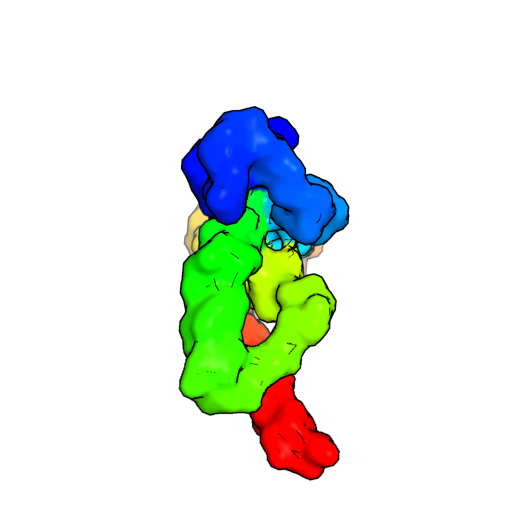 ? -2.586 -6.635 4.077 1.00 96.38 83 HIS A CA 1
ATOM 584 C C . HIS A 1 83 ? -3.382 -6.569 2.776 1.00 96.38 83 HIS A C 1
ATOM 586 O O . HIS A 1 83 ? -2.848 -6.142 1.757 1.00 96.38 83 HIS A O 1
ATOM 592 N N . GLY A 1 84 ? -4.660 -6.958 2.807 1.00 96.38 84 GLY A N 1
ATOM 593 C CA . GLY A 1 84 ? -5.494 -7.092 1.609 1.00 96.38 84 GLY A CA 1
ATOM 594 C C . GLY A 1 84 ? -5.684 -5.774 0.854 1.00 96.38 84 GLY A C 1
ATOM 595 O O . GLY A 1 84 ? -5.172 -5.607 -0.253 1.00 96.38 84 GLY A O 1
ATOM 596 N N . ALA A 1 85 ? -6.400 -4.820 1.451 1.00 97.38 85 ALA A N 1
ATOM 597 C CA . ALA A 1 85 ? -6.723 -3.549 0.810 1.00 97.38 85 ALA A CA 1
ATOM 598 C C . ALA A 1 85 ? -5.471 -2.695 0.502 1.00 97.38 85 ALA A C 1
ATOM 600 O O . ALA A 1 85 ? -5.347 -2.239 -0.640 1.00 97.38 85 ALA A O 1
ATOM 601 N N . PRO A 1 86 ? -4.491 -2.527 1.418 1.00 97.62 86 PRO A N 1
ATOM 602 C CA . PRO A 1 86 ? -3.229 -1.863 1.086 1.00 97.62 86 PRO A CA 1
ATOM 603 C C . PRO A 1 86 ? -2.402 -2.594 0.016 1.00 97.62 86 PRO A C 1
ATOM 605 O O . PRO A 1 86 ? -1.735 -1.939 -0.783 1.00 97.62 86 PRO A O 1
ATOM 608 N N . GLY A 1 87 ? -2.461 -3.928 -0.045 1.00 97.31 87 GLY A N 1
ATOM 609 C CA . GLY A 1 87 ? -1.779 -4.730 -1.064 1.00 97.31 87 GLY A CA 1
ATOM 610 C C . GLY A 1 87 ? -2.383 -4.550 -2.456 1.00 97.31 87 GLY A C 1
ATOM 611 O O . GLY A 1 87 ? -1.652 -4.315 -3.417 1.00 97.31 87 GLY A O 1
ATO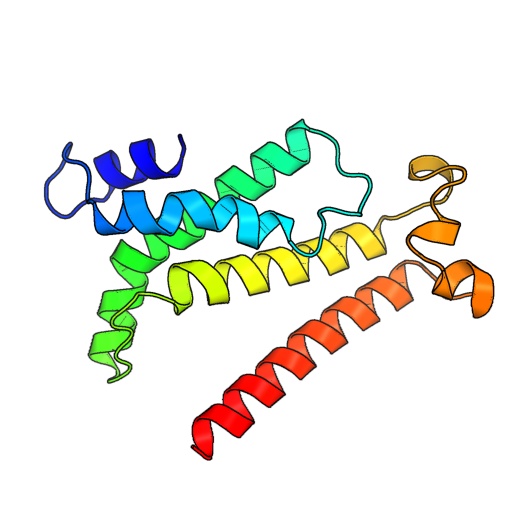M 612 N N . VAL A 1 88 ? -3.717 -4.558 -2.565 1.00 98.00 88 VAL A N 1
ATOM 613 C CA . VAL A 1 88 ? -4.423 -4.231 -3.819 1.00 98.00 88 VAL A CA 1
ATOM 614 C C . VAL A 1 88 ? -4.096 -2.805 -4.261 1.00 98.00 88 VAL A C 1
ATOM 616 O O . VAL A 1 88 ? -3.774 -2.582 -5.427 1.00 98.00 88 VAL A O 1
ATOM 619 N N . TYR A 1 89 ? -4.100 -1.849 -3.328 1.00 98.06 89 TYR A N 1
ATOM 620 C CA . TYR A 1 89 ? -3.673 -0.474 -3.584 1.00 98.06 89 TYR A CA 1
ATOM 621 C C . TYR A 1 89 ? -2.238 -0.405 -4.140 1.00 98.06 89 TYR A C 1
ATOM 623 O O . TYR A 1 89 ? -2.010 0.249 -5.158 1.00 98.06 89 TYR A O 1
ATOM 631 N N . SER A 1 90 ? -1.293 -1.137 -3.541 1.00 97.19 90 SER A N 1
ATOM 632 C CA . SER A 1 90 ? 0.093 -1.228 -4.023 1.00 97.19 90 SER A CA 1
ATOM 633 C C . SER A 1 90 ? 0.187 -1.825 -5.433 1.00 97.19 90 SER A C 1
ATOM 635 O O . SER A 1 90 ? 0.891 -1.288 -6.288 1.00 97.19 90 SER A O 1
ATOM 637 N N . GLY A 1 91 ? -0.562 -2.898 -5.712 1.00 96.94 91 GLY A N 1
ATOM 638 C CA . GLY A 1 91 ? -0.590 -3.542 -7.029 1.00 96.94 91 GLY A CA 1
ATOM 639 C C . GLY A 1 91 ? -1.110 -2.618 -8.135 1.00 96.94 91 GLY A C 1
ATOM 640 O O . GLY A 1 91 ? -0.519 -2.548 -9.213 1.00 96.94 91 GLY A O 1
ATOM 641 N N . LEU A 1 92 ? -2.162 -1.842 -7.853 1.00 97.50 92 LEU A N 1
ATOM 642 C CA . LEU A 1 92 ? -2.686 -0.840 -8.789 1.00 97.50 92 LEU A CA 1
ATOM 643 C C . LEU A 1 92 ? -1.673 0.280 -9.058 1.00 97.50 92 LEU A C 1
ATOM 645 O O . LEU A 1 92 ? -1.497 0.689 -10.206 1.00 97.50 92 LEU A O 1
ATOM 649 N N . LEU A 1 93 ? -0.971 0.749 -8.023 1.00 96.56 93 LEU A N 1
ATOM 650 C CA . LEU A 1 93 ? 0.102 1.731 -8.187 1.00 96.56 93 LEU A CA 1
ATOM 651 C C . LEU A 1 93 ? 1.280 1.175 -8.992 1.00 96.56 93 LEU A C 1
ATOM 653 O O . LEU A 1 93 ? 1.849 1.899 -9.803 1.00 96.56 93 LEU A O 1
ATOM 657 N N . SER A 1 94 ? 1.625 -0.101 -8.815 1.00 95.12 94 SER A N 1
ATOM 658 C CA . SER A 1 94 ? 2.674 -0.761 -9.599 1.00 95.12 94 SER A CA 1
ATOM 659 C C . SER A 1 94 ? 2.320 -0.817 -11.084 1.00 95.12 94 SER A C 1
ATOM 661 O O . SER A 1 94 ? 3.147 -0.469 -11.926 1.00 95.12 94 SER A O 1
ATOM 663 N N . ALA A 1 95 ? 1.067 -1.137 -11.419 1.00 95.31 95 ALA A N 1
ATOM 664 C CA . ALA A 1 95 ? 0.583 -1.060 -12.795 1.00 95.31 95 ALA A CA 1
ATOM 665 C C . ALA A 1 95 ? 0.633 0.373 -13.352 1.00 95.31 95 ALA A C 1
ATOM 667 O O . ALA A 1 95 ? 1.096 0.579 -14.474 1.00 95.31 95 ALA A O 1
ATOM 668 N N . LEU A 1 96 ? 0.211 1.368 -12.565 1.00 94.25 96 LEU A N 1
ATOM 669 C CA . LEU A 1 96 ? 0.267 2.775 -12.963 1.00 94.25 96 LEU A CA 1
ATOM 670 C C . LEU A 1 96 ? 1.706 3.233 -13.236 1.00 94.25 96 LEU A C 1
ATOM 672 O O . LEU A 1 96 ? 1.974 3.826 -14.279 1.00 94.25 96 LEU A O 1
ATOM 676 N N . PHE A 1 97 ? 2.639 2.946 -12.328 1.00 93.00 97 PHE A N 1
ATOM 677 C CA . PHE A 1 97 ? 4.038 3.331 -12.490 1.00 93.00 97 PHE A CA 1
ATOM 678 C C . PHE A 1 97 ? 4.727 2.580 -13.623 1.00 93.00 97 PHE A C 1
ATOM 680 O O . PHE A 1 97 ? 5.518 3.188 -14.337 1.00 93.00 97 PHE A O 1
ATOM 687 N N . ALA A 1 98 ? 4.386 1.310 -13.851 1.00 91.88 98 ALA A N 1
ATOM 688 C CA . ALA A 1 98 ? 4.840 0.583 -15.031 1.00 91.88 98 ALA A CA 1
ATOM 689 C C . ALA A 1 98 ? 4.339 1.234 -16.331 1.00 91.88 98 ALA A C 1
ATOM 691 O O . ALA A 1 98 ? 5.099 1.312 -17.289 1.00 91.88 98 ALA A O 1
ATOM 692 N N . ALA A 1 99 ? 3.105 1.754 -16.363 1.00 91.38 99 ALA A N 1
ATOM 693 C CA . ALA A 1 99 ? 2.537 2.385 -17.557 1.00 91.38 99 ALA A CA 1
ATOM 694 C C . ALA A 1 99 ? 3.249 3.689 -17.944 1.00 91.38 99 ALA A C 1
ATOM 696 O O . ALA A 1 99 ? 3.402 3.971 -19.132 1.00 91.38 99 ALA A O 1
ATOM 697 N N . ILE A 1 100 ? 3.677 4.474 -16.950 1.00 89.69 100 ILE A N 1
ATOM 698 C CA . ILE A 1 100 ? 4.348 5.769 -17.156 1.00 89.69 100 ILE A CA 1
ATOM 699 C C . ILE A 1 100 ? 5.879 5.672 -17.111 1.00 89.69 100 ILE A C 1
ATOM 701 O O . ILE A 1 100 ? 6.559 6.688 -17.255 1.00 89.69 100 ILE A O 1
ATOM 705 N N . ALA A 1 101 ? 6.434 4.478 -16.891 1.00 87.00 101 ALA A N 1
ATOM 706 C CA . ALA A 1 101 ? 7.873 4.275 -16.854 1.00 87.00 101 ALA A CA 1
ATOM 707 C C . ALA A 1 101 ? 8.482 4.527 -18.237 1.00 87.00 101 ALA A C 1
ATOM 709 O O . ALA A 1 101 ? 8.097 3.910 -19.235 1.00 87.00 101 ALA A O 1
ATOM 710 N N . THR A 1 102 ? 9.464 5.423 -18.276 1.00 81.25 102 THR A N 1
ATOM 711 C CA . THR A 1 102 ? 10.217 5.786 -19.480 1.00 81.25 102 THR A CA 1
ATOM 712 C C . THR A 1 102 ? 11.711 5.654 -19.225 1.00 81.25 102 THR A C 1
ATOM 714 O O . THR A 1 102 ? 12.174 5.796 -18.088 1.00 81.25 102 THR A O 1
ATOM 717 N N . VAL A 1 103 ? 12.474 5.424 -20.296 1.00 79.38 103 VAL A N 1
ATOM 718 C CA . VAL A 1 103 ? 13.943 5.373 -20.240 1.00 79.38 103 VAL A CA 1
ATOM 719 C C . VAL A 1 103 ? 14.512 6.697 -19.722 1.00 79.38 103 VAL A C 1
ATOM 721 O O . VAL A 1 103 ? 15.447 6.678 -18.933 1.00 79.38 103 VAL A O 1
ATOM 724 N N . ASP A 1 104 ? 13.898 7.834 -20.053 1.00 80.19 104 ASP A N 1
ATOM 725 C CA . ASP A 1 104 ? 14.337 9.152 -19.570 1.00 80.19 104 ASP A CA 1
ATOM 726 C C . ASP A 1 104 ? 14.204 9.309 -18.048 1.00 80.19 104 ASP A C 1
ATOM 728 O O . ASP A 1 104 ? 15.019 9.974 -17.415 1.00 80.19 104 ASP A O 1
ATOM 732 N N . THR A 1 105 ? 13.191 8.677 -17.443 1.00 80.75 105 THR A N 1
ATOM 733 C CA . THR A 1 105 ? 12.954 8.762 -15.991 1.00 80.75 105 THR A CA 1
ATOM 734 C C . THR A 1 105 ? 13.842 7.795 -15.205 1.00 80.75 105 THR A C 1
ATOM 736 O O . THR A 1 105 ? 14.228 8.091 -14.078 1.00 80.75 105 THR A O 1
ATOM 739 N N . TYR A 1 106 ? 14.166 6.637 -15.786 1.00 81.62 106 TYR A N 1
ATOM 740 C CA . TYR A 1 106 ? 14.894 5.553 -15.112 1.00 81.62 106 TYR A CA 1
ATOM 741 C C . TYR A 1 106 ? 16.376 5.463 -15.513 1.00 81.62 106 TYR A C 1
ATOM 743 O O . TYR A 1 106 ? 17.150 4.766 -14.858 1.00 81.62 106 TYR A O 1
ATOM 751 N N . GLY A 1 107 ? 16.789 6.149 -16.579 1.00 83.44 107 GLY A N 1
ATOM 752 C CA . GLY A 1 107 ? 18.155 6.135 -17.092 1.00 83.44 107 GLY A CA 1
ATOM 753 C C . GLY A 1 107 ? 18.673 4.717 -17.348 1.00 83.44 107 GLY A C 1
ATOM 754 O O . GLY A 1 107 ? 17.988 3.876 -17.933 1.00 83.44 107 GLY A O 1
ATOM 755 N N . SER A 1 108 ? 19.888 4.443 -16.869 1.00 82.12 108 SER A N 1
ATOM 756 C CA . SER A 1 108 ? 20.538 3.130 -16.980 1.00 82.12 108 SER A CA 1
ATOM 757 C C . SER A 1 108 ? 19.809 2.013 -16.232 1.00 82.12 108 SER A C 1
ATOM 759 O O . SER A 1 108 ? 19.956 0.848 -16.592 1.00 82.12 108 SER A O 1
ATOM 761 N N . GLU A 1 109 ? 19.004 2.348 -15.221 1.00 83.69 109 GLU A N 1
ATOM 762 C CA . GLU A 1 109 ? 18.304 1.364 -14.392 1.00 83.69 109 GLU A CA 1
ATOM 763 C C . GLU A 1 109 ? 17.024 0.832 -15.039 1.00 83.69 109 GLU A C 1
ATOM 765 O O . GLU A 1 109 ? 16.474 -0.170 -14.577 1.00 83.69 109 GLU A O 1
ATOM 770 N N . TYR A 1 110 ? 16.553 1.446 -16.133 1.00 83.25 110 TYR A N 1
ATOM 771 C CA . TYR A 1 110 ? 15.325 1.018 -16.807 1.00 83.25 110 TYR A CA 1
ATOM 772 C C . TYR A 1 110 ? 15.383 -0.464 -17.198 1.00 83.25 110 TYR A C 1
ATOM 774 O O . TYR A 1 110 ? 14.459 -1.218 -16.906 1.00 83.25 110 TYR A O 1
ATOM 782 N N . SER A 1 111 ? 16.496 -0.901 -17.792 1.00 83.31 111 SER A N 1
ATOM 783 C CA . SER A 1 111 ? 16.686 -2.290 -18.227 1.00 83.31 111 SER A CA 1
ATOM 784 C C . SER A 1 111 ? 16.910 -3.269 -17.070 1.00 83.31 111 SER A C 1
ATOM 786 O O . SER A 1 111 ? 16.658 -4.458 -17.238 1.00 83.31 111 SER A O 1
ATOM 788 N N . ASN A 1 112 ? 17.346 -2.798 -15.896 1.00 85.38 112 ASN A N 1
ATOM 789 C CA . ASN A 1 112 ? 17.476 -3.639 -14.700 1.00 85.38 112 ASN A CA 1
ATOM 790 C C . ASN A 1 112 ? 16.109 -3.877 -14.047 1.00 85.38 112 ASN A C 1
ATOM 792 O O . ASN A 1 112 ? 15.775 -5.003 -13.682 1.00 85.38 112 ASN A O 1
ATOM 796 N N . ILE A 1 113 ? 15.303 -2.818 -13.928 1.00 85.69 113 ILE A N 1
ATOM 797 C CA . ILE A 1 113 ? 13.988 -2.858 -13.275 1.00 85.69 113 ILE A CA 1
ATOM 798 C C . ILE A 1 113 ? 12.930 -3.476 -14.203 1.00 85.69 113 ILE A C 1
ATOM 800 O O . ILE A 1 113 ? 12.115 -4.289 -13.767 1.00 85.69 113 ILE A O 1
ATOM 804 N N . PHE A 1 114 ? 12.966 -3.142 -15.494 1.00 85.31 114 PHE A N 1
ATOM 805 C CA . PHE A 1 114 ? 12.070 -3.659 -16.530 1.00 85.31 114 PHE A CA 1
ATOM 806 C C . PHE A 1 114 ? 12.836 -4.520 -17.541 1.00 85.31 114 PHE A C 1
ATOM 808 O O . PHE A 1 114 ? 12.811 -4.275 -18.748 1.00 85.31 114 PHE A O 1
ATOM 815 N N . SER A 1 115 ? 13.491 -5.573 -17.051 1.00 84.19 115 SER A N 1
ATOM 816 C CA . SER A 1 115 ? 14.308 -6.484 -17.867 1.00 84.19 115 SER A CA 1
ATOM 817 C C . SER A 1 115 ? 13.556 -7.125 -19.031 1.00 84.19 115 SER A C 1
ATOM 819 O O . SER A 1 115 ? 14.127 -7.314 -20.100 1.00 84.19 115 SER A O 1
ATOM 821 N N . ALA A 1 116 ? 12.254 -7.375 -18.884 1.00 82.62 116 ALA A N 1
ATOM 822 C CA . ALA A 1 116 ? 11.422 -7.876 -19.975 1.00 82.62 116 ALA A CA 1
ATOM 823 C C . ALA A 1 116 ? 11.247 -6.872 -21.131 1.00 82.62 116 ALA A C 1
ATOM 825 O O . ALA A 1 116 ? 10.999 -7.272 -22.265 1.00 82.62 116 ALA A O 1
ATOM 826 N N . GLY A 1 117 ? 11.395 -5.570 -20.869 1.00 78.81 117 GLY A N 1
ATOM 827 C CA . GLY A 1 117 ? 11.456 -4.558 -21.922 1.00 78.81 117 GLY A CA 1
ATOM 828 C C . GLY A 1 117 ? 12.717 -4.701 -22.771 1.00 78.81 117 GLY A C 1
ATOM 829 O O . GLY A 1 117 ? 12.645 -4.623 -23.994 1.00 78.81 117 GLY A O 1
ATOM 830 N N . ALA A 1 118 ? 13.855 -4.983 -22.130 1.00 73.56 118 ALA A N 1
ATOM 831 C CA . ALA A 1 118 ? 15.134 -5.192 -22.805 1.00 73.56 118 ALA A CA 1
ATOM 832 C C . ALA A 1 118 ? 15.249 -6.575 -23.477 1.00 73.56 118 ALA A C 1
ATOM 834 O O . ALA A 1 118 ? 15.844 -6.679 -24.546 1.00 73.56 118 ALA A O 1
ATOM 835 N N . ALA A 1 119 ? 14.682 -7.621 -22.868 1.00 79.38 119 ALA A N 1
ATOM 836 C CA . ALA A 1 119 ? 14.762 -8.997 -23.361 1.00 79.38 119 ALA A CA 1
ATOM 837 C C . ALA A 1 119 ? 13.722 -9.314 -24.450 1.00 79.38 119 ALA A C 1
ATOM 839 O O . ALA A 1 119 ? 14.069 -9.911 -25.465 1.00 79.38 119 ALA A O 1
ATOM 840 N N . ASP A 1 120 ? 12.470 -8.879 -24.263 1.00 81.25 120 ASP A N 1
ATOM 841 C CA . ASP A 1 120 ? 11.340 -9.258 -25.126 1.00 81.25 120 ASP A CA 1
ATOM 842 C C . ASP A 1 120 ? 10.797 -8.080 -25.960 1.00 81.25 120 ASP A C 1
ATOM 844 O O . ASP A 1 120 ? 9.781 -8.218 -26.642 1.00 81.25 120 ASP A O 1
ATOM 848 N N . GLY A 1 121 ? 11.403 -6.889 -25.868 1.00 81.38 121 GLY A N 1
ATOM 849 C CA . GLY A 1 121 ? 10.874 -5.671 -26.498 1.00 81.38 121 GLY A CA 1
ATOM 850 C C . GLY A 1 121 ? 9.544 -5.200 -25.896 1.00 81.38 121 GLY A C 1
ATOM 851 O O . GLY A 1 121 ? 8.767 -4.501 -26.550 1.00 81.38 121 GLY A O 1
ATOM 852 N N . ARG A 1 122 ? 9.241 -5.608 -24.657 1.00 84.88 122 ARG A N 1
ATOM 853 C CA . ARG A 1 122 ? 7.967 -5.320 -23.993 1.00 84.88 122 ARG A CA 1
ATOM 854 C C . ARG A 1 122 ? 7.805 -3.824 -23.718 1.00 84.88 122 ARG A C 1
ATOM 856 O O . ARG A 1 122 ? 8.638 -3.204 -23.060 1.00 84.88 122 ARG A O 1
ATOM 863 N N . SER A 1 123 ? 6.690 -3.254 -24.169 1.00 88.56 123 SER A N 1
ATOM 864 C CA . SER A 1 123 ? 6.359 -1.850 -23.914 1.00 88.56 123 SER A CA 1
ATOM 865 C C . SER A 1 123 ? 5.892 -1.608 -22.472 1.00 88.56 123 SER A C 1
ATOM 867 O O . SER A 1 123 ? 5.380 -2.512 -21.805 1.00 88.56 123 SER A O 1
ATOM 869 N N . SER A 1 124 ? 5.998 -0.360 -22.008 1.00 88.31 124 SER A N 1
ATOM 870 C CA . SER A 1 124 ? 5.534 0.082 -20.682 1.00 88.31 124 SER A CA 1
ATOM 871 C C . SER A 1 124 ? 4.043 -0.202 -20.458 1.00 88.31 124 SER A C 1
ATOM 873 O O . SER A 1 124 ? 3.639 -0.690 -19.403 1.00 88.31 124 SER A O 1
ATOM 875 N N . SER A 1 125 ? 3.213 0.011 -21.488 1.00 89.31 125 SER A N 1
ATOM 876 C CA . SER A 1 125 ? 1.779 -0.300 -21.437 1.00 89.31 125 SER A CA 1
ATOM 877 C C . SER A 1 125 ? 1.518 -1.797 -21.288 1.00 89.31 125 SER A C 1
ATOM 879 O O . SER A 1 125 ? 0.664 -2.203 -20.501 1.00 89.31 125 SER A O 1
ATOM 881 N N . MET A 1 126 ? 2.284 -2.634 -21.989 1.00 91.75 126 MET A N 1
ATOM 882 C CA . MET A 1 126 ? 2.163 -4.080 -21.868 1.00 91.75 126 MET A CA 1
ATOM 883 C C . MET A 1 126 ? 2.618 -4.554 -20.485 1.00 91.75 126 MET A C 1
ATOM 885 O O . MET A 1 126 ? 1.947 -5.381 -19.871 1.00 91.75 126 MET A O 1
ATOM 889 N N . GLN A 1 127 ? 3.695 -3.982 -19.941 1.00 92.38 127 GLN A N 1
ATOM 890 C CA . GLN A 1 127 ? 4.143 -4.273 -18.579 1.00 92.38 127 GLN A CA 1
ATOM 891 C C . GLN A 1 127 ? 3.089 -3.892 -17.528 1.00 92.38 127 GLN A C 1
ATOM 893 O O . GLN A 1 127 ? 2.857 -4.664 -16.600 1.00 92.38 127 GLN A O 1
ATOM 898 N N . ALA A 1 128 ? 2.402 -2.759 -17.690 1.00 93.81 128 ALA A N 1
ATOM 899 C CA . ALA A 1 128 ? 1.293 -2.372 -16.818 1.00 93.81 128 ALA A CA 1
ATOM 900 C C . ALA A 1 128 ? 0.145 -3.392 -16.842 1.00 93.81 128 ALA A C 1
ATOM 902 O O . ALA A 1 128 ? -0.378 -3.766 -15.791 1.00 93.81 128 ALA A O 1
ATOM 903 N N . VAL A 1 129 ? -0.207 -3.895 -18.030 1.00 95.19 129 VAL A N 1
ATOM 904 C CA . VAL A 1 129 ? -1.209 -4.960 -18.172 1.00 95.19 129 VAL A CA 1
ATOM 905 C C . VAL A 1 129 ? -0.754 -6.232 -17.460 1.00 95.19 129 VAL A C 1
ATOM 907 O O . VAL A 1 129 ? -1.551 -6.825 -16.740 1.00 95.19 129 VAL A O 1
ATOM 910 N N . TYR A 1 130 ? 0.518 -6.626 -17.575 1.00 94.69 130 TYR A N 1
ATOM 911 C CA . TYR A 1 130 ? 1.040 -7.781 -16.838 1.00 94.69 130 TYR A CA 1
ATOM 912 C C . TYR A 1 130 ? 0.943 -7.610 -15.318 1.00 94.69 130 TYR A C 1
ATOM 914 O O . TYR A 1 130 ? 0.585 -8.569 -14.638 1.00 94.69 130 TYR A O 1
ATOM 922 N N . GLN A 1 131 ? 1.187 -6.409 -14.780 1.00 95.81 131 GLN A N 1
ATOM 923 C CA . GLN A 1 131 ? 1.005 -6.142 -13.346 1.00 95.81 131 GLN A CA 1
ATOM 924 C C . GLN A 1 131 ? -0.465 -6.288 -12.919 1.00 95.81 131 GLN A C 1
ATOM 926 O O . GLN A 1 131 ? -0.755 -6.898 -11.889 1.00 95.81 131 GLN A O 1
ATOM 931 N N . LEU A 1 132 ? -1.412 -5.799 -13.728 1.00 96.44 132 LEU A N 1
ATOM 932 C CA . LEU A 1 132 ? -2.845 -5.975 -13.458 1.00 96.44 132 LEU A CA 1
ATOM 933 C C . LEU A 1 132 ? -3.274 -7.441 -13.550 1.00 96.44 132 LEU A C 1
ATOM 935 O O . LEU A 1 132 ? -4.006 -7.919 -12.686 1.00 96.44 132 LEU A O 1
ATOM 939 N N . VAL A 1 133 ? -2.801 -8.166 -14.565 1.00 97.19 133 VAL A N 1
ATOM 940 C CA . VAL A 1 133 ? -3.069 -9.602 -14.708 1.00 97.19 133 VAL A CA 1
ATOM 941 C C . VAL A 1 133 ? -2.502 -10.367 -13.517 1.00 97.19 133 VAL A C 1
ATOM 943 O O . VAL A 1 133 ? -3.192 -11.234 -12.985 1.00 97.19 133 VAL A O 1
ATOM 946 N N . ALA A 1 134 ? -1.300 -10.028 -13.045 1.00 96.88 134 ALA A N 1
ATOM 947 C CA . ALA A 1 134 ? -0.709 -10.644 -11.861 1.00 96.88 134 ALA A CA 1
ATOM 948 C C . ALA A 1 134 ? -1.550 -10.380 -10.600 1.00 96.88 134 ALA A C 1
ATOM 950 O O . ALA A 1 134 ? -1.812 -11.311 -9.835 1.00 96.88 134 ALA A O 1
ATOM 951 N N . LEU A 1 135 ? -2.040 -9.149 -10.415 1.00 97.44 135 LEU A N 1
ATOM 952 C CA . LEU A 1 135 ? -2.930 -8.795 -9.307 1.00 97.44 135 LEU A CA 1
ATOM 953 C C . LEU A 1 135 ? -4.243 -9.589 -9.359 1.00 97.44 135 LEU A C 1
ATOM 955 O O . LEU A 1 135 ? -4.619 -10.222 -8.373 1.00 97.44 135 LEU A O 1
ATOM 959 N N . VAL A 1 136 ? -4.918 -9.606 -10.512 1.00 97.50 136 VAL A N 1
ATOM 960 C CA . VAL A 1 136 ? -6.176 -10.348 -10.698 1.00 97.50 136 VAL A CA 1
ATOM 961 C C . VAL A 1 136 ? -5.961 -11.845 -10.497 1.00 97.50 136 VAL A C 1
ATOM 963 O O . VAL A 1 136 ? -6.736 -12.479 -9.789 1.00 97.50 136 VAL A O 1
ATOM 966 N N . THR A 1 137 ? -4.890 -12.406 -11.060 1.00 97.56 137 THR A N 1
ATOM 967 C CA . THR A 1 137 ? -4.556 -13.828 -10.900 1.00 97.56 137 THR A CA 1
ATOM 968 C C . THR A 1 137 ? -4.320 -14.165 -9.431 1.00 97.56 137 THR A C 1
ATOM 970 O O . THR A 1 137 ? -4.852 -15.157 -8.942 1.00 97.56 137 THR A O 1
ATOM 973 N N . THR A 1 138 ? -3.592 -13.314 -8.702 1.00 97.19 138 THR A N 1
ATOM 974 C CA . THR A 1 138 ? -3.358 -13.492 -7.262 1.00 97.19 138 THR A CA 1
ATOM 975 C C . THR A 1 138 ? -4.672 -13.492 -6.483 1.00 97.19 138 THR A C 1
ATOM 977 O O . THR A 1 138 ? -4.877 -14.369 -5.648 1.00 97.19 138 THR A O 1
ATOM 980 N N . LEU A 1 139 ? -5.590 -12.568 -6.791 1.00 96.56 139 LEU A N 1
ATOM 981 C CA . LEU A 1 139 ? -6.903 -12.503 -6.146 1.00 96.56 139 LEU A CA 1
ATOM 982 C C . LEU A 1 139 ? -7.755 -13.740 -6.450 1.00 96.56 139 LEU A C 1
ATOM 984 O O . LEU A 1 139 ? -8.324 -14.334 -5.535 1.00 96.56 139 LEU A O 1
ATOM 988 N N . VAL A 1 140 ? -7.818 -14.157 -7.718 1.00 97.06 140 VAL A N 1
ATOM 989 C CA . VAL A 1 140 ? -8.562 -15.355 -8.138 1.00 97.06 140 VAL A CA 1
ATOM 990 C C . VAL A 1 140 ? -8.027 -16.591 -7.427 1.00 97.06 140 VAL A C 1
ATOM 992 O O . VAL A 1 140 ? -8.814 -17.366 -6.889 1.00 97.06 140 VAL A O 1
ATOM 995 N N . LEU A 1 141 ? -6.702 -16.752 -7.370 1.00 97.06 141 LEU A N 1
ATOM 996 C CA . LEU A 1 141 ? -6.083 -17.856 -6.649 1.00 97.06 141 LEU A CA 1
ATOM 997 C C . LEU A 1 141 ? -6.389 -17.782 -5.152 1.00 97.06 141 LEU A C 1
ATOM 999 O O . LEU A 1 141 ? -6.798 -18.793 -4.598 1.00 97.06 141 LEU A O 1
ATOM 1003 N N . SER A 1 142 ? -6.274 -16.614 -4.509 1.00 95.38 142 SER A N 1
ATOM 1004 C CA . SER A 1 142 ? -6.533 -16.486 -3.069 1.00 95.38 142 SER A CA 1
ATOM 1005 C C . SER A 1 142 ? -7.989 -16.755 -2.688 1.00 95.38 142 SER A C 1
ATOM 1007 O O . SER A 1 142 ? -8.243 -17.404 -1.677 1.00 95.38 142 SER A O 1
ATOM 1009 N N . PHE A 1 143 ? -8.952 -16.292 -3.493 1.00 93.69 143 PHE A N 1
ATOM 1010 C CA . PHE A 1 143 ? -10.367 -16.580 -3.251 1.00 93.69 143 PHE A CA 1
ATOM 1011 C C . PHE A 1 143 ? -10.701 -18.035 -3.575 1.00 93.69 143 PHE A C 1
ATOM 1013 O O . PHE A 1 143 ? -11.434 -18.671 -2.826 1.00 93.69 143 PHE A O 1
ATOM 1020 N N . GLY A 1 144 ? -10.148 -18.571 -4.666 1.00 95.44 144 GLY A N 1
ATOM 1021 C CA . GLY A 1 144 ? -10.378 -19.949 -5.084 1.00 95.44 144 GLY A CA 1
ATOM 1022 C C . GLY A 1 144 ? -9.853 -20.959 -4.066 1.00 95.44 144 GLY A C 1
ATOM 1023 O O . GLY A 1 144 ? -10.593 -21.843 -3.647 1.00 95.44 144 GLY A O 1
ATOM 1024 N N . THR A 1 145 ? -8.604 -20.812 -3.618 1.00 94.81 145 THR A N 1
ATOM 1025 C CA . THR A 1 145 ? -8.031 -21.700 -2.595 1.00 94.81 145 THR A CA 1
ATOM 1026 C C . THR A 1 145 ? -8.670 -21.479 -1.227 1.00 94.81 145 THR A C 1
ATOM 1028 O O . THR A 1 145 ? -8.934 -22.453 -0.523 1.00 94.81 145 THR A O 1
ATOM 1031 N N . GLY A 1 146 ? -8.987 -20.229 -0.876 1.00 91.75 146 GLY A N 1
ATOM 1032 C CA . GLY A 1 146 ? -9.699 -19.893 0.355 1.00 91.75 146 GLY A CA 1
ATOM 1033 C C . GLY A 1 146 ? -11.114 -20.473 0.426 1.00 91.75 146 GLY A C 1
ATOM 1034 O O . GLY A 1 146 ? -11.558 -20.818 1.510 1.00 91.75 146 GLY A O 1
ATOM 1035 N N . PHE A 1 147 ? -11.808 -20.625 -0.706 1.00 91.56 147 PHE A N 1
ATOM 1036 C CA . PHE A 1 147 ? -13.136 -21.251 -0.758 1.00 91.56 147 PHE A CA 1
ATOM 1037 C C . PHE A 1 147 ? -13.093 -22.783 -0.637 1.00 91.56 147 PHE A C 1
ATOM 1039 O O . PHE A 1 147 ? -14.065 -23.394 -0.205 1.00 91.56 147 PHE A O 1
ATOM 1046 N N . ILE A 1 148 ? -11.989 -23.411 -1.053 1.00 94.06 148 ILE A N 1
ATOM 1047 C CA . ILE A 1 148 ? -11.810 -24.872 -0.990 1.00 94.06 148 ILE A CA 1
ATOM 1048 C C . ILE A 1 148 ? -11.384 -25.336 0.413 1.00 94.06 148 ILE A C 1
ATOM 1050 O O . ILE A 1 148 ? -11.609 -26.496 0.757 1.00 94.06 148 ILE A O 1
ATOM 1054 N N . SER A 1 149 ? -10.739 -24.455 1.182 1.00 83.81 149 SER A N 1
ATOM 1055 C CA . SER A 1 149 ? -10.185 -24.750 2.512 1.00 83.81 149 SER A CA 1
ATOM 1056 C C . SER A 1 149 ? -11.260 -24.755 3.593 1.00 83.81 149 SER A C 1
ATOM 1058 O O . SER A 1 149 ? -11.191 -25.651 4.462 1.00 83.81 149 SER A O 1
#